Protein AF-A0MLC8-F1 (afdb_monomer)

Secondary structure (DSSP, 8-state):
-TTS-----S---EEEE--S-SS-B-TT---EEEETTEEEE-----EEEEE-TTT--EEEES-S-B-TT-EEEE-

Structure (mmCIF, N/CA/C/O backbone):
data_AF-A0MLC8-F1
#
_entry.id   AF-A0MLC8-F1
#
loop_
_atom_site.group_PDB
_atom_site.id
_atom_site.type_symbol
_atom_site.label_atom_id
_atom_site.label_alt_id
_atom_site.label_comp_id
_atom_site.label_asym_id
_atom_site.label_entity_id
_atom_site.label_seq_id
_atom_site.pdbx_PDB_ins_code
_atom_site.Cartn_x
_atom_site.Cartn_y
_atom_site.Cartn_z
_atom_site.occupancy
_atom_site.B_iso_or_equiv
_atom_site.auth_seq_id
_atom_site.auth_comp_id
_atom_site.auth_asym_id
_atom_site.auth_atom_id
_atom_site.pdbx_PDB_model_num
ATOM 1 N N . SER A 1 1 ? 12.843 -23.390 -5.560 1.00 57.38 1 SER A N 1
ATOM 2 C CA . SER A 1 1 ? 13.018 -22.323 -6.566 1.00 57.38 1 SER A CA 1
ATOM 3 C C . SER A 1 1 ? 13.021 -22.746 -8.027 1.00 57.38 1 SER A C 1
ATOM 5 O O . SER A 1 1 ? 12.485 -21.981 -8.804 1.00 57.38 1 SER A O 1
ATOM 7 N N . LYS A 1 2 ? 13.584 -23.888 -8.470 1.00 68.81 2 LYS A N 1
ATOM 8 C 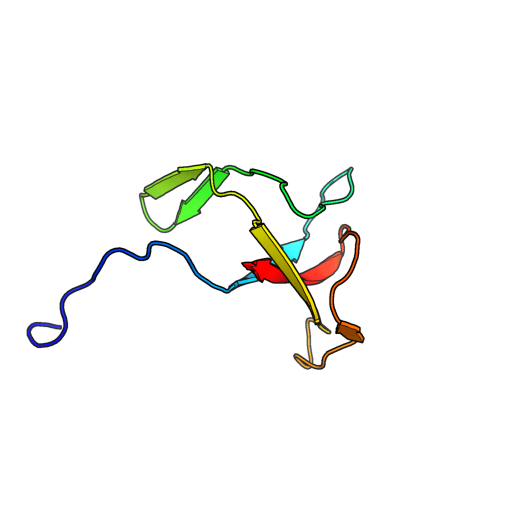CA . LYS A 1 2 ? 13.545 -24.233 -9.917 1.00 68.81 2 LYS A CA 1
ATOM 9 C C . LYS A 1 2 ? 12.158 -24.631 -10.447 1.00 68.81 2 LYS A C 1
ATOM 11 O O . LYS A 1 2 ? 11.914 -24.484 -11.635 1.00 68.81 2 LYS A O 1
ATOM 16 N N . ASN A 1 3 ? 11.271 -25.103 -9.570 1.00 84.25 3 ASN A N 1
ATOM 17 C CA . ASN A 1 3 ? 9.944 -25.594 -9.959 1.00 84.25 3 ASN A CA 1
ATOM 18 C C . ASN A 1 3 ? 8.853 -24.512 -9.947 1.00 84.25 3 ASN A C 1
ATOM 20 O O . ASN A 1 3 ? 7.735 -24.798 -10.356 1.00 84.25 3 ASN A O 1
ATOM 24 N N . ASP A 1 4 ? 9.166 -23.299 -9.484 1.00 87.75 4 ASP A N 1
ATOM 25 C CA . ASP A 1 4 ? 8.224 -22.178 -9.482 1.00 87.75 4 ASP A CA 1
ATOM 26 C C . ASP A 1 4 ? 8.989 -20.860 -9.691 1.00 87.75 4 ASP A C 1
ATOM 28 O O . ASP A 1 4 ? 9.477 -20.261 -8.726 1.00 87.75 4 ASP A O 1
ATOM 32 N N . PRO A 1 5 ? 9.242 -20.477 -10.956 1.00 90.88 5 PRO A N 1
ATOM 33 C CA . PRO A 1 5 ? 9.934 -19.235 -11.268 1.00 90.88 5 PRO A CA 1
ATOM 34 C C . PRO A 1 5 ? 9.055 -18.020 -10.945 1.00 90.88 5 PRO A C 1
ATOM 36 O O . PRO A 1 5 ? 7.832 -18.076 -11.072 1.00 90.88 5 PRO A O 1
ATOM 39 N N . ALA A 1 6 ? 9.691 -16.904 -10.576 1.00 89.25 6 ALA A N 1
ATOM 40 C CA . ALA A 1 6 ? 9.003 -15.634 -10.363 1.00 89.25 6 ALA A CA 1
ATOM 41 C C . ALA A 1 6 ? 8.283 -15.177 -11.642 1.00 89.25 6 ALA A C 1
ATOM 43 O O . ALA A 1 6 ? 8.805 -15.336 -12.748 1.00 89.25 6 ALA A O 1
ATOM 44 N N . ARG A 1 7 ? 7.090 -14.602 -11.479 1.00 90.00 7 ARG A N 1
ATOM 45 C CA . ARG A 1 7 ? 6.250 -14.099 -12.571 1.00 90.00 7 ARG A CA 1
ATOM 46 C C . ARG A 1 7 ? 5.915 -12.637 -12.332 1.00 90.00 7 ARG A C 1
ATOM 48 O O . ARG A 1 7 ? 5.916 -12.179 -11.191 1.00 90.00 7 ARG A O 1
ATOM 55 N N . GLU A 1 8 ? 5.623 -11.928 -13.412 1.00 90.12 8 GLU A N 1
ATOM 56 C CA . GLU A 1 8 ? 5.057 -10.587 -13.325 1.00 90.12 8 GLU A CA 1
ATOM 57 C C . GLU A 1 8 ? 3.638 -10.629 -12.742 1.00 90.12 8 GLU A C 1
ATOM 59 O O . GLU A 1 8 ? 2.899 -11.599 -12.925 1.00 90.12 8 GLU A O 1
ATOM 64 N N . ALA A 1 9 ? 3.269 -9.567 -12.031 1.00 88.62 9 ALA A N 1
ATOM 65 C CA . ALA A 1 9 ? 1.917 -9.343 -11.544 1.00 88.62 9 ALA A CA 1
ATOM 66 C C . ALA A 1 9 ? 1.353 -8.109 -12.257 1.00 88.62 9 ALA A C 1
ATOM 68 O O . ALA A 1 9 ? 2.002 -7.064 -12.267 1.00 88.62 9 ALA A O 1
ATOM 69 N N . GLY A 1 10 ? 0.168 -8.231 -12.864 1.00 88.94 10 GLY A N 1
ATOM 70 C CA . GLY A 1 10 ? -0.527 -7.090 -13.475 1.00 88.94 10 GLY A CA 1
ATOM 71 C C . GLY A 1 10 ? -1.145 -6.158 -12.430 1.00 88.94 10 GLY A C 1
ATOM 72 O O . GLY A 1 10 ? -1.092 -4.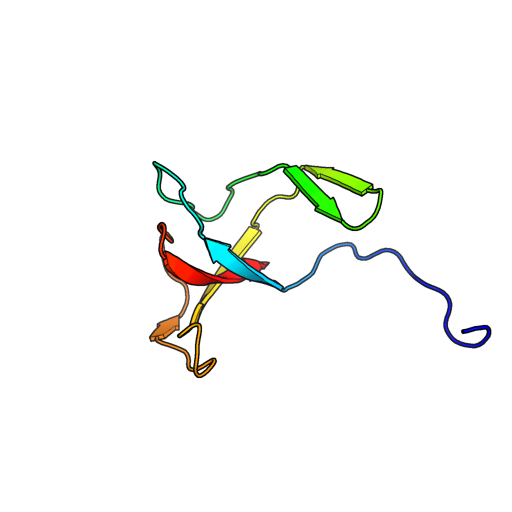939 -12.561 1.00 88.94 10 GLY A O 1
ATOM 73 N N . ASP A 1 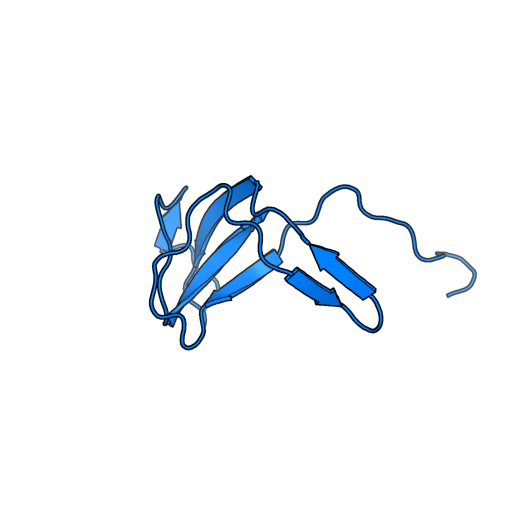11 ? -1.673 -6.746 -11.361 1.00 92.94 11 ASP A N 1
ATOM 74 C CA . ASP A 1 11 ? -2.190 -6.076 -10.176 1.00 92.94 11 ASP A CA 1
ATOM 75 C C . ASP A 1 11 ? -1.851 -6.902 -8.932 1.00 92.94 11 ASP A C 1
ATOM 77 O O . ASP A 1 11 ? -1.590 -8.106 -9.013 1.00 92.94 11 ASP A O 1
ATOM 81 N N . PHE A 1 12 ? -1.827 -6.252 -7.773 1.00 93.44 12 PHE A N 1
ATOM 82 C CA . PHE A 1 12 ? -1.631 -6.924 -6.498 1.00 93.44 12 PHE A CA 1
ATOM 83 C C . PHE A 1 12 ? -2.447 -6.230 -5.418 1.00 93.44 12 PHE A C 1
ATOM 85 O O . PHE A 1 12 ? -2.683 -5.029 -5.462 1.00 93.44 12 PHE A O 1
ATOM 92 N N . THR A 1 13 ? -2.866 -6.998 -4.420 1.00 94.50 13 THR A N 1
ATOM 93 C CA . THR A 1 13 ? -3.530 -6.460 -3.237 1.00 94.50 13 THR A CA 1
ATOM 94 C C . THR A 1 13 ? -2.543 -6.456 -2.080 1.00 94.50 13 THR A C 1
ATOM 96 O O . THR A 1 13 ? -1.923 -7.479 -1.791 1.00 94.50 13 THR A O 1
ATOM 99 N N . ALA A 1 14 ? -2.389 -5.314 -1.415 1.00 93.81 14 ALA A N 1
ATOM 100 C CA . ALA A 1 14 ? -1.432 -5.147 -0.330 1.00 93.81 14 ALA A CA 1
ATOM 101 C C . ALA A 1 14 ? -2.022 -4.383 0.854 1.00 93.81 14 ALA A C 1
ATOM 103 O O . ALA A 1 14 ? -2.867 -3.500 0.708 1.00 93.81 14 ALA A O 1
ATOM 104 N N . GLN A 1 15 ? -1.519 -4.700 2.046 1.00 93.50 15 GLN A N 1
ATOM 105 C CA . GLN A 1 15 ? -1.730 -3.871 3.223 1.00 93.50 15 GLN A CA 1
ATOM 106 C C . GLN A 1 15 ? -0.821 -2.645 3.152 1.00 93.50 15 GLN A C 1
ATOM 108 O O . GLN A 1 15 ? 0.403 -2.749 3.208 1.00 93.50 15 GLN A O 1
ATOM 113 N N . VAL A 1 16 ? -1.436 -1.473 3.096 1.00 93.44 16 VAL A N 1
ATOM 114 C CA . VAL A 1 16 ? -0.772 -0.177 3.146 1.00 93.44 16 VAL A CA 1
ATOM 115 C C . VAL A 1 16 ? -0.944 0.400 4.546 1.00 93.44 16 VAL A C 1
ATOM 117 O O . VAL A 1 16 ? -2.047 0.438 5.094 1.00 93.44 16 VAL A O 1
ATOM 120 N N . ILE A 1 17 ? 0.159 0.849 5.142 1.00 93.94 17 ILE A N 1
ATOM 121 C CA . ILE A 1 17 ? 0.164 1.609 6.395 1.00 93.94 17 ILE A CA 1
ATOM 122 C C . ILE A 1 17 ? 0.658 3.009 6.060 1.00 93.94 17 ILE A C 1
ATOM 124 O O . ILE A 1 17 ? 1.792 3.181 5.614 1.00 93.94 17 ILE A O 1
ATOM 128 N N . VAL A 1 18 ? -0.193 4.012 6.262 1.00 93.38 18 VAL A N 1
ATOM 129 C CA . VAL A 1 18 ? 0.148 5.391 5.907 1.00 93.38 18 VAL A CA 1
ATOM 130 C C . VAL A 1 18 ? 0.993 6.004 7.017 1.00 93.38 18 VAL A C 1
ATOM 132 O O . VAL A 1 18 ? 0.543 6.154 8.155 1.00 93.38 18 VAL A O 1
ATOM 135 N N . LEU A 1 19 ? 2.217 6.388 6.673 1.00 91.81 19 LEU A N 1
ATOM 136 C CA . LEU A 1 19 ? 3.155 7.065 7.564 1.00 91.81 19 LEU A CA 1
ATOM 137 C C . LEU A 1 19 ? 3.294 8.529 7.156 1.00 91.81 19 LEU A C 1
ATOM 139 O O . LEU A 1 19 ? 3.337 8.802 5.962 1.00 91.81 19 LEU A O 1
ATOM 143 N N . ASN A 1 20 ? 3.413 9.432 8.138 1.00 90.94 20 ASN A N 1
ATOM 144 C CA . ASN A 1 20 ? 3.840 10.839 8.016 1.00 90.94 20 ASN A CA 1
ATOM 145 C C . ASN A 1 20 ? 3.498 11.544 6.683 1.00 90.94 20 ASN A C 1
ATOM 147 O O . ASN A 1 20 ? 4.316 12.275 6.128 1.00 90.94 20 ASN A O 1
ATOM 151 N N . HIS A 1 21 ? 2.286 11.339 6.172 1.00 89.50 21 HIS A N 1
ATOM 152 C CA . HIS A 1 21 ? 1.806 11.942 4.942 1.00 89.50 21 HIS A CA 1
ATOM 153 C C . HIS A 1 21 ? 0.948 13.168 5.296 1.00 89.50 21 HIS A C 1
ATOM 155 O O . HIS A 1 21 ? -0.008 13.027 6.069 1.00 89.50 21 HIS A O 1
ATOM 161 N N . PRO A 1 22 ? 1.267 14.368 4.773 1.00 89.00 22 PRO A N 1
ATOM 162 C CA . PRO A 1 22 ? 0.554 15.599 5.120 1.00 89.00 22 PRO A CA 1
ATOM 163 C C . PRO A 1 22 ? -0.860 15.678 4.520 1.00 89.00 22 PRO A C 1
ATOM 165 O O . PRO A 1 22 ? -1.629 16.557 4.899 1.00 89.00 22 PRO A O 1
ATOM 168 N N . GLY A 1 23 ? -1.201 14.786 3.585 1.00 90.81 23 GLY A N 1
ATOM 169 C CA . GLY A 1 23 ? -2.484 14.759 2.889 1.00 90.81 23 GLY A CA 1
ATOM 170 C C . GLY A 1 23 ? -3.357 13.548 3.218 1.00 90.81 23 GLY A C 1
ATOM 171 O O . GLY A 1 23 ? -3.058 12.730 4.091 1.00 90.81 23 GLY A O 1
ATOM 172 N N . GLN A 1 24 ? -4.449 13.442 2.467 1.00 92.31 24 GLN A N 1
ATOM 173 C CA . GLN A 1 24 ? -5.310 12.266 2.422 1.00 92.31 24 GLN A CA 1
ATOM 174 C C . GLN A 1 24 ? -5.051 11.511 1.118 1.00 92.31 24 GLN A C 1
ATOM 176 O O . GLN A 1 24 ? -4.909 12.123 0.059 1.00 92.31 24 GLN A O 1
ATOM 181 N N . ILE A 1 25 ? -5.003 10.186 1.196 1.00 94.25 25 ILE A N 1
ATOM 182 C CA . ILE A 1 25 ? -4.867 9.303 0.039 1.00 94.25 25 ILE A CA 1
ATOM 183 C C . ILE A 1 25 ? -6.258 8.797 -0.327 1.00 94.25 25 ILE A C 1
ATOM 185 O O . ILE A 1 25 ? -7.005 8.345 0.536 1.00 94.25 25 ILE A O 1
ATOM 189 N N . GLN A 1 26 ? -6.591 8.859 -1.609 1.00 94.19 26 GLN A N 1
ATOM 190 C CA . GLN A 1 26 ? -7.869 8.420 -2.164 1.00 94.19 26 GLN A CA 1
ATOM 191 C C . GLN A 1 26 ? -7.633 7.471 -3.340 1.00 94.19 26 GLN A C 1
ATOM 193 O O . GLN A 1 26 ? -6.522 7.411 -3.878 1.00 94.19 26 GLN A O 1
ATOM 198 N N . ALA A 1 27 ? -8.676 6.752 -3.758 1.00 94.00 27 ALA A N 1
ATOM 199 C CA . ALA A 1 27 ? -8.619 5.941 -4.969 1.00 94.00 27 ALA A CA 1
ATOM 200 C C . ALA A 1 27 ? -8.164 6.798 -6.168 1.00 94.00 27 ALA A C 1
ATOM 202 O O . ALA A 1 27 ? -8.606 7.932 -6.360 1.00 94.00 27 ALA A O 1
ATOM 203 N N . GLY A 1 28 ? -7.231 6.267 -6.949 1.00 92.81 28 GLY A N 1
ATOM 204 C CA . GLY A 1 28 ? -6.548 6.956 -8.038 1.00 92.81 28 GLY A CA 1
ATOM 205 C C . GLY A 1 28 ? -5.221 7.620 -7.662 1.00 92.81 28 GLY A C 1
ATOM 206 O O . GLY A 1 28 ? -4.505 8.059 -8.565 1.00 92.81 28 GLY A O 1
ATOM 207 N N . TYR A 1 29 ? -4.852 7.664 -6.377 1.00 93.69 29 TYR A N 1
ATOM 208 C CA . TYR A 1 29 ? -3.527 8.125 -5.957 1.00 93.69 29 TYR A CA 1
ATOM 209 C C . TYR A 1 29 ? -2.432 7.269 -6.600 1.00 93.69 29 TYR A C 1
ATOM 211 O O . TYR A 1 29 ? -2.524 6.045 -6.596 1.00 93.69 29 TYR A O 1
ATOM 219 N N . SER A 1 30 ? -1.421 7.912 -7.186 1.00 94.81 30 SER A N 1
ATOM 220 C CA . SER A 1 30 ? -0.391 7.224 -7.974 1.00 94.81 30 SER A CA 1
ATOM 221 C C . SER A 1 30 ? 1.018 7.497 -7.434 1.00 94.81 30 SER A C 1
ATOM 223 O O . SER A 1 30 ? 1.736 8.324 -8.001 1.00 94.81 30 SER A O 1
ATOM 225 N N . PRO A 1 31 ? 1.401 6.888 -6.296 1.00 93.38 31 PRO A N 1
ATOM 226 C CA . PRO A 1 31 ? 2.745 7.020 -5.753 1.00 93.38 31 PRO A CA 1
ATOM 227 C C . PRO A 1 31 ? 3.758 6.180 -6.536 1.00 93.38 31 PRO A C 1
ATOM 229 O O . PRO A 1 31 ? 3.413 5.274 -7.294 1.00 93.38 31 PRO A O 1
ATOM 232 N N . VAL A 1 32 ? 5.038 6.456 -6.300 1.00 95.19 32 VAL A N 1
ATOM 233 C CA . VAL A 1 32 ? 6.114 5.571 -6.7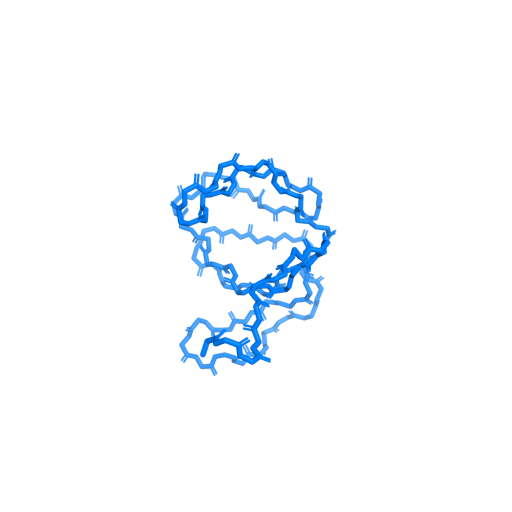44 1.00 95.19 32 VAL A CA 1
ATOM 234 C C . VAL A 1 32 ? 6.366 4.516 -5.676 1.00 95.19 32 VAL A C 1
ATOM 236 O O . VAL A 1 32 ? 6.476 4.844 -4.495 1.00 95.19 32 VAL A O 1
ATOM 239 N N . LEU A 1 33 ? 6.405 3.254 -6.093 1.00 93.75 33 LEU A N 1
ATOM 240 C CA . LEU A 1 33 ? 6.699 2.111 -5.247 1.00 93.75 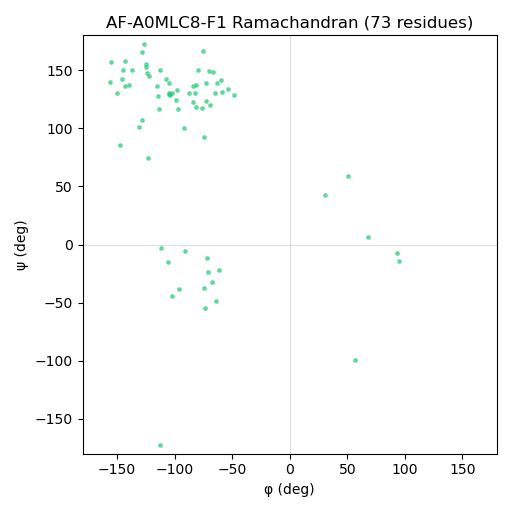33 LEU A CA 1
ATOM 241 C C . LEU A 1 33 ? 8.111 1.621 -5.528 1.00 93.75 33 LEU A C 1
ATOM 243 O O . LEU A 1 33 ? 8.474 1.327 -6.669 1.00 93.75 33 LEU A O 1
ATOM 247 N N . ASP A 1 34 ? 8.859 1.471 -4.444 1.00 94.50 34 ASP A N 1
ATOM 248 C CA . ASP A 1 34 ? 10.127 0.766 -4.421 1.00 94.50 34 ASP A CA 1
ATOM 249 C C . ASP A 1 34 ? 9.885 -0.667 -3.934 1.00 94.50 34 ASP A C 1
ATOM 251 O O . ASP A 1 34 ? 9.452 -0.895 -2.801 1.00 94.50 34 ASP A O 1
ATOM 255 N N . CYS A 1 35 ? 10.152 -1.651 -4.790 1.00 91.75 35 CYS A N 1
ATOM 256 C CA . CYS A 1 35 ? 10.060 -3.066 -4.446 1.00 91.75 35 CYS A CA 1
ATOM 257 C C . CYS A 1 35 ? 11.362 -3.770 -4.833 1.00 91.75 35 CYS A C 1
ATOM 259 O O . CYS A 1 35 ? 11.641 -3.983 -6.012 1.00 91.75 35 CYS A O 1
ATOM 261 N N . HIS A 1 36 ? 12.172 -4.137 -3.836 1.00 93.19 36 HIS A N 1
ATOM 262 C CA . HIS A 1 36 ? 13.532 -4.647 -4.033 1.00 93.19 36 HIS A CA 1
ATOM 263 C C . HIS A 1 36 ? 14.416 -3.661 -4.822 1.00 93.19 36 HIS A C 1
ATOM 265 O O . HIS A 1 36 ? 14.926 -2.711 -4.238 1.00 93.19 36 HIS A O 1
ATOM 271 N N . THR A 1 37 ? 14.601 -3.880 -6.123 1.00 94.94 37 THR A N 1
ATOM 272 C CA . THR A 1 37 ? 15.356 -3.010 -7.040 1.00 94.94 37 THR A CA 1
ATOM 273 C C . THR A 1 37 ? 14.457 -2.328 -8.070 1.00 94.94 37 THR A C 1
ATOM 275 O O . THR A 1 37 ? 14.944 -1.534 -8.873 1.00 94.94 37 THR A O 1
ATOM 278 N N . ALA A 1 38 ? 13.157 -2.636 -8.073 1.00 91.06 38 ALA A N 1
ATOM 279 C CA . ALA A 1 38 ? 12.182 -2.007 -8.947 1.00 91.06 38 ALA A CA 1
ATOM 280 C C . ALA A 1 38 ? 11.735 -0.663 -8.364 1.00 91.06 38 ALA A C 1
ATOM 282 O O . ALA A 1 38 ? 11.446 -0.576 -7.173 1.00 91.06 38 ALA A O 1
ATOM 283 N N . HIS A 1 39 ? 11.638 0.345 -9.229 1.00 94.31 39 HIS A N 1
ATOM 284 C CA . HIS A 1 39 ? 11.154 1.689 -8.922 1.00 94.31 39 HIS A CA 1
ATOM 285 C C . HIS A 1 39 ? 10.110 2.066 -9.974 1.00 94.31 39 HIS A C 1
ATOM 287 O O . HIS A 1 39 ? 10.456 2.348 -11.125 1.00 94.31 39 HIS A O 1
ATOM 293 N N . ILE A 1 40 ? 8.827 1.960 -9.625 1.00 93.31 40 ILE A N 1
ATOM 294 C CA . ILE A 1 40 ? 7.721 2.044 -10.589 1.00 93.31 40 ILE A CA 1
ATOM 295 C C . ILE A 1 40 ? 6.571 2.849 -9.987 1.00 93.31 40 ILE A C 1
ATOM 297 O O . ILE A 1 40 ? 6.211 2.666 -8.828 1.00 93.31 40 ILE A O 1
ATOM 301 N N . ALA A 1 41 ? 5.965 3.736 -10.776 1.00 94.06 41 ALA A N 1
ATOM 302 C CA . ALA A 1 41 ? 4.719 4.389 -10.391 1.00 94.06 41 ALA A CA 1
ATOM 303 C C . ALA A 1 41 ? 3.571 3.370 -10.404 1.00 94.06 41 ALA A C 1
ATOM 305 O O . ALA A 1 41 ? 3.264 2.798 -11.450 1.00 94.06 41 ALA A O 1
ATOM 306 N N . CYS A 1 42 ? 2.919 3.164 -9.263 1.00 93.75 42 CYS A N 1
ATOM 307 C CA . CYS A 1 42 ? 1.720 2.336 -9.174 1.00 93.75 42 CYS A CA 1
ATOM 308 C C . CYS A 1 42 ? 0.525 3.216 -8.844 1.00 93.75 42 CYS A C 1
ATOM 310 O O . CYS A 1 42 ? 0.655 4.231 -8.169 1.00 93.75 42 CYS A O 1
ATOM 312 N N . LYS A 1 43 ? -0.654 2.816 -9.310 1.00 95.06 43 LYS A N 1
ATOM 313 C CA . LYS A 1 43 ? -1.909 3.497 -9.011 1.00 95.06 43 LYS A CA 1
ATOM 314 C C . LYS A 1 43 ? -2.680 2.675 -7.996 1.00 95.06 43 LYS A C 1
ATOM 316 O O . LYS A 1 43 ? -2.884 1.491 -8.216 1.00 95.06 43 LYS A O 1
ATOM 321 N N . PHE A 1 44 ? -3.141 3.320 -6.933 1.00 94.00 44 PHE A N 1
ATOM 322 C CA . PHE A 1 44 ? -4.086 2.735 -5.990 1.00 94.00 44 PHE A CA 1
ATOM 323 C C . PHE A 1 44 ? -5.439 2.731 -6.694 1.00 94.00 44 PHE A C 1
ATOM 325 O O . PHE A 1 44 ? -6.123 3.757 -6.730 1.00 94.00 44 PHE A O 1
ATOM 332 N N . ALA A 1 45 ? -5.773 1.634 -7.363 1.00 93.94 45 ALA A N 1
ATOM 333 C CA . ALA A 1 45 ? -7.007 1.498 -8.116 1.00 93.94 45 ALA A CA 1
ATOM 334 C C . ALA A 1 45 ? -8.208 1.580 -7.172 1.00 93.94 45 ALA A C 1
ATOM 336 O O . ALA A 1 45 ? -9.123 2.368 -7.418 1.00 93.94 45 ALA A O 1
ATOM 337 N N . GLU A 1 46 ? -8.165 0.828 -6.071 1.00 94.12 46 GLU A N 1
ATOM 338 C CA . GLU A 1 46 ? -9.278 0.698 -5.133 1.00 94.12 46 GLU A CA 1
ATOM 339 C C . GLU A 1 46 ? -8.782 0.603 -3.684 1.00 94.12 46 GLU A C 1
AT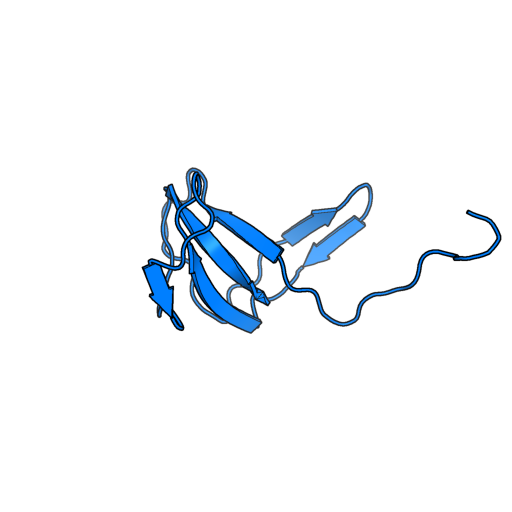OM 341 O O . GLU A 1 46 ? -7.843 -0.127 -3.361 1.00 94.12 46 GLU A O 1
ATOM 346 N N . LEU A 1 47 ? -9.444 1.332 -2.781 1.00 94.81 47 LEU A N 1
ATOM 347 C CA . LEU A 1 47 ? -9.267 1.171 -1.339 1.00 94.81 47 LEU A CA 1
ATOM 348 C C . LEU A 1 47 ? -10.318 0.165 -0.857 1.00 94.81 47 LEU A C 1
ATOM 350 O O . LEU A 1 47 ? -11.482 0.526 -0.709 1.00 94.81 47 LEU A O 1
ATOM 354 N N . ILE A 1 48 ? -9.925 -1.092 -0.648 1.00 94.50 48 ILE A N 1
ATOM 355 C CA . ILE A 1 48 ? -10.864 -2.199 -0.404 1.00 94.50 48 ILE A CA 1
ATOM 356 C C . ILE A 1 48 ? -11.455 -2.102 1.001 1.00 94.50 48 ILE A C 1
ATOM 358 O O . ILE A 1 48 ? -12.669 -2.095 1.182 1.00 94.50 48 ILE A O 1
ATOM 362 N N . GLN A 1 49 ? -10.595 -2.028 2.016 1.00 94.75 49 GLN A N 1
ATOM 363 C CA . GLN A 1 49 ? -11.037 -2.012 3.409 1.00 94.75 49 GLN A CA 1
ATOM 364 C C . GLN A 1 49 ? -10.002 -1.363 4.313 1.00 94.75 49 GLN A C 1
ATOM 366 O O . GLN A 1 49 ? -8.798 -1.591 4.188 1.00 94.75 49 GLN A O 1
ATOM 371 N N . LYS A 1 50 ? -10.469 -0.569 5.267 1.00 94.94 50 LYS A N 1
ATOM 372 C CA . LYS A 1 50 ? -9.658 -0.066 6.367 1.00 94.94 50 LYS A CA 1
ATOM 373 C C . LYS A 1 50 ? -9.581 -1.135 7.448 1.00 94.94 50 LYS A C 1
ATOM 375 O O . LYS A 1 50 ? -10.606 -1.670 7.868 1.00 94.94 50 LYS A O 1
ATOM 380 N N . ILE A 1 51 ? -8.374 -1.434 7.912 1.00 95.25 51 ILE A N 1
ATOM 381 C CA . ILE A 1 51 ? -8.122 -2.475 8.906 1.00 95.25 51 ILE A CA 1
ATOM 382 C C . ILE A 1 51 ? -7.375 -1.921 10.114 1.00 95.25 51 ILE A C 1
ATOM 384 O O . ILE A 1 51 ? -6.620 -0.951 10.032 1.00 95.25 51 ILE A O 1
ATOM 388 N N . ASP A 1 52 ? -7.575 -2.554 11.262 1.00 93.06 52 ASP A N 1
ATOM 389 C CA . ASP A 1 52 ? -6.770 -2.293 12.443 1.00 93.06 52 ASP A CA 1
ATOM 390 C C . ASP A 1 52 ? -5.367 -2.885 12.251 1.00 93.06 52 ASP A C 1
ATOM 392 O O . ASP A 1 52 ? -5.198 -4.085 12.032 1.00 93.06 52 ASP A O 1
ATOM 396 N N . ARG A 1 53 ? -4.334 -2.046 12.373 1.00 88.00 53 ARG A N 1
ATOM 397 C CA . ARG A 1 53 ? -2.937 -2.442 12.123 1.00 88.00 53 ARG A CA 1
ATOM 398 C C . ARG A 1 53 ? -2.404 -3.546 13.046 1.00 88.00 53 ARG A C 1
ATOM 400 O O . ARG A 1 53 ? -1.379 -4.137 12.731 1.00 88.00 53 ARG A O 1
ATOM 407 N N . ARG A 1 54 ? -3.007 -3.755 14.223 1.00 88.38 54 ARG A N 1
ATOM 408 C CA . ARG A 1 54 ? -2.537 -4.727 15.226 1.00 88.38 54 ARG A CA 1
ATOM 409 C C . ARG A 1 54 ? -3.273 -6.051 15.112 1.00 88.38 54 ARG A C 1
ATOM 411 O O . ARG A 1 54 ? -2.676 -7.097 15.324 1.00 88.38 54 ARG A O 1
ATOM 418 N N . THR A 1 55 ? -4.569 -5.992 14.832 1.00 90.12 55 THR A N 1
ATOM 419 C CA . THR A 1 55 ? -5.456 -7.160 14.862 1.00 90.12 55 THR A CA 1
ATOM 420 C C . THR A 1 55 ? -5.844 -7.657 13.475 1.00 90.12 55 THR A C 1
ATOM 422 O O . THR A 1 55 ? -6.364 -8.762 13.365 1.00 90.12 55 THR A O 1
ATOM 425 N N . GLY A 1 56 ? -5.630 -6.856 12.426 1.00 87.50 56 GLY A N 1
ATOM 426 C CA . GLY A 1 56 ? -6.054 -7.161 11.059 1.00 87.50 56 GLY A CA 1
ATOM 427 C C . GLY A 1 56 ? -7.572 -7.149 10.864 1.00 87.50 56 GLY A C 1
ATOM 428 O O . GLY A 1 56 ? -8.049 -7.510 9.793 1.00 87.50 56 GLY A O 1
ATOM 429 N N . LYS A 1 57 ? -8.344 -6.749 11.884 1.00 92.56 57 LYS A N 1
ATOM 430 C CA . LYS A 1 57 ? -9.804 -6.693 11.801 1.00 92.56 57 LYS A CA 1
ATOM 431 C C . LYS A 1 57 ? -10.246 -5.528 10.932 1.00 92.56 57 LYS A C 1
ATOM 433 O O . LYS A 1 57 ? -9.700 -4.431 11.031 1.00 92.56 57 LYS A O 1
ATOM 438 N N . GLU A 1 58 ? -11.259 -5.777 10.119 1.00 93.25 58 GLU A N 1
ATOM 439 C CA . GLU A 1 58 ? -11.914 -4.749 9.325 1.00 93.25 58 GLU A CA 1
ATOM 440 C C . GLU A 1 58 ? -12.613 -3.728 10.227 1.00 93.25 58 GLU A C 1
ATOM 442 O O . GLU A 1 58 ? -13.331 -4.085 11.162 1.00 93.25 58 GLU A O 1
ATOM 447 N N . ILE A 1 59 ? -12.350 -2.452 9.955 1.00 92.25 59 ILE A N 1
ATOM 448 C CA . ILE A 1 59 ? -12.975 -1.307 10.620 1.00 92.25 59 ILE A CA 1
ATOM 449 C C . ILE A 1 59 ? -14.052 -0.717 9.706 1.00 92.25 59 ILE A C 1
ATOM 451 O O . ILE A 1 59 ? -15.140 -0.391 10.169 1.00 92.25 59 ILE A O 1
ATOM 455 N N . GLU A 1 60 ? -13.742 -0.566 8.416 1.00 93.19 60 GLU A N 1
ATOM 456 C CA . GLU A 1 60 ? -14.613 0.078 7.433 1.00 93.19 60 GLU A CA 1
ATOM 457 C C . GLU A 1 60 ? -14.379 -0.522 6.042 1.00 93.19 60 GLU A C 1
ATOM 459 O O . GLU A 1 60 ? -13.235 -0.596 5.584 1.00 93.19 60 GLU A O 1
ATOM 464 N N . ALA A 1 61 ? -15.461 -0.902 5.363 1.00 93.75 61 ALA A N 1
ATOM 465 C CA . ALA A 1 61 ? -15.431 -1.365 3.979 1.00 93.75 61 ALA A CA 1
ATOM 466 C C . ALA A 1 61 ? -15.452 -0.171 3.012 1.00 93.75 61 ALA A C 1
ATOM 468 O O . ALA A 1 61 ? -16.255 0.746 3.182 1.00 93.75 61 ALA A O 1
ATOM 469 N N . ASN A 1 62 ? -14.627 -0.210 1.963 1.00 92.62 62 ASN A N 1
ATOM 470 C CA . ASN A 1 62 ? -14.537 0.804 0.905 1.00 92.62 62 ASN A CA 1
ATOM 471 C C . ASN A 1 62 ? -14.389 2.254 1.422 1.00 92.62 62 ASN A C 1
ATOM 473 O O . ASN A 1 62 ? -15.234 3.109 1.123 1.00 92.62 62 ASN A O 1
ATOM 477 N N . PRO A 1 63 ? -13.334 2.566 2.202 1.00 94.12 63 PRO A N 1
ATOM 478 C CA . PRO A 1 63 ? -13.136 3.914 2.723 1.00 94.12 63 PRO A CA 1
ATOM 479 C C . PRO A 1 63 ? -12.920 4.917 1.581 1.00 94.12 63 PRO A C 1
ATOM 481 O O . PRO A 1 63 ? -12.174 4.666 0.635 1.00 94.12 63 PRO A O 1
ATOM 484 N N . LYS A 1 64 ? -13.523 6.109 1.685 1.00 92.31 64 LYS A N 1
ATOM 485 C CA . LYS A 1 64 ? -13.358 7.170 0.667 1.00 92.31 64 LYS A CA 1
ATOM 486 C C . LYS A 1 64 ? -11.936 7.736 0.615 1.00 92.31 64 LYS A C 1
ATOM 488 O O . LYS A 1 64 ? -11.485 8.172 -0.440 1.00 92.31 64 LYS A O 1
ATOM 493 N N . HIS A 1 65 ? -11.261 7.780 1.760 1.00 92.75 65 HIS A N 1
ATOM 494 C CA . HIS A 1 65 ? -9.890 8.258 1.894 1.00 92.75 65 HIS A CA 1
ATOM 495 C C . HIS A 1 65 ? -9.218 7.631 3.121 1.00 92.75 65 HIS A C 1
ATOM 497 O O . HIS A 1 65 ? -9.888 7.247 4.079 1.00 92.75 65 HIS A O 1
ATOM 503 N N . ILE A 1 66 ? -7.887 7.578 3.115 1.00 93.69 66 ILE A N 1
ATOM 504 C CA . ILE A 1 66 ? -7.053 7.157 4.247 1.00 93.69 66 ILE A CA 1
ATOM 505 C C . ILE A 1 66 ? -6.049 8.256 4.600 1.00 93.69 66 ILE A C 1
ATOM 507 O O . ILE A 1 66 ? -5.600 9.011 3.734 1.00 93.69 66 ILE A O 1
ATOM 511 N N . LYS A 1 67 ? -5.703 8.368 5.883 1.00 94.25 67 LYS A N 1
ATOM 512 C CA . LYS A 1 67 ? -4.770 9.381 6.401 1.00 94.25 67 LYS A CA 1
ATOM 513 C C . LYS A 1 67 ? -3.638 8.742 7.200 1.00 94.25 67 LYS A C 1
ATOM 515 O O . LYS A 1 67 ? -3.668 7.553 7.504 1.00 94.25 67 LYS A O 1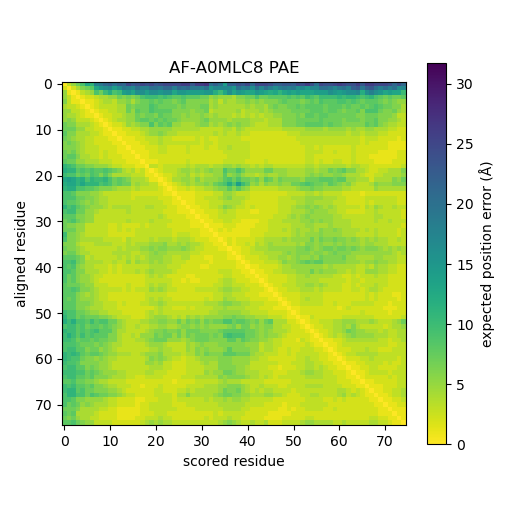
ATOM 520 N N . SER A 1 68 ? -2.656 9.555 7.577 1.00 94.31 68 SER A N 1
ATOM 521 C CA . SER A 1 68 ? -1.551 9.138 8.446 1.00 94.31 68 SER A CA 1
ATOM 522 C C . SER A 1 68 ? -2.030 8.386 9.692 1.00 94.31 68 SER A C 1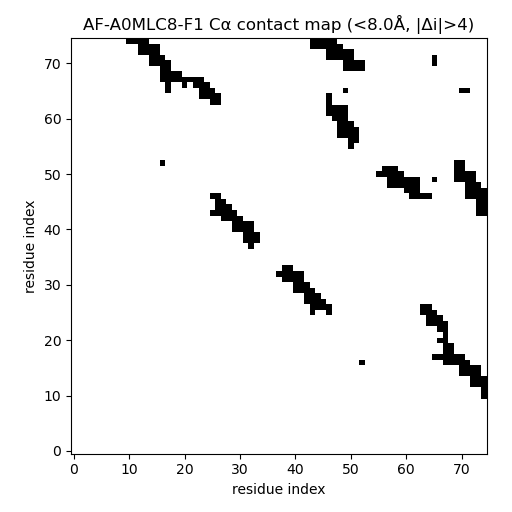
ATOM 524 O O . SER A 1 68 ? -2.888 8.871 10.430 1.00 94.31 68 SER A O 1
ATOM 526 N N . GLY A 1 69 ? -1.449 7.208 9.926 1.00 90.69 69 GLY A N 1
ATOM 527 C CA . GLY A 1 69 ? -1.784 6.304 11.027 1.00 90.69 69 GLY A CA 1
ATOM 528 C C . GLY A 1 69 ? -2.797 5.212 10.675 1.00 90.69 69 GLY A C 1
ATOM 529 O O . GLY A 1 69 ? -2.902 4.239 11.424 1.00 90.69 69 GLY A O 1
ATOM 530 N N . ASP A 1 70 ? -3.497 5.330 9.545 1.00 93.44 70 ASP A N 1
ATOM 531 C CA . ASP A 1 70 ? -4.444 4.315 9.095 1.00 93.44 70 ASP A CA 1
ATOM 532 C C . ASP A 1 70 ? -3.734 3.128 8.426 1.00 93.44 70 ASP A C 1
ATOM 534 O O . ASP A 1 70 ? -2.682 3.274 7.795 1.00 93.44 70 ASP A O 1
ATOM 538 N N . SER A 1 71 ? -4.346 1.947 8.539 1.00 95.19 71 SER A N 1
ATOM 539 C CA . SER A 1 71 ? -3.993 0.772 7.747 1.00 95.19 71 SER A CA 1
ATOM 540 C C . SER A 1 71 ? -5.163 0.392 6.851 1.00 95.19 71 SER A C 1
ATOM 542 O O . SER A 1 71 ? -6.320 0.425 7.270 1.00 95.19 71 SER A O 1
ATOM 544 N N . CYS A 1 72 ? -4.872 0.074 5.597 1.00 95.44 72 CYS A N 1
ATOM 545 C CA . CYS A 1 72 ? -5.876 -0.217 4.589 1.00 95.44 72 CYS A CA 1
ATOM 546 C C . CYS A 1 72 ? -5.363 -1.291 3.637 1.00 95.44 72 CYS A C 1
ATOM 548 O O . CYS A 1 72 ? -4.181 -1.316 3.310 1.00 95.44 72 CYS A O 1
ATOM 550 N N . ILE A 1 73 ? -6.246 -2.181 3.208 1.00 95.44 73 ILE A N 1
ATOM 551 C CA . ILE A 1 73 ? -5.995 -3.089 2.100 1.00 95.44 73 ILE A CA 1
ATOM 552 C C . ILE A 1 73 ? -6.318 -2.342 0.808 1.00 95.44 73 ILE A C 1
ATOM 554 O O . ILE A 1 73 ? -7.435 -1.851 0.632 1.00 95.44 73 ILE A O 1
ATOM 558 N N . VAL A 1 74 ? -5.331 -2.249 -0.073 1.00 94.88 74 VAL A N 1
ATOM 559 C CA . VAL A 1 74 ? -5.391 -1.497 -1.326 1.00 94.88 74 VAL A CA 1
ATOM 560 C C . VAL A 1 74 ? -5.102 -2.436 -2.485 1.00 94.88 74 VAL A C 1
ATOM 562 O O . VAL A 1 74 ? -4.288 -3.354 -2.349 1.00 94.88 74 VAL A O 1
ATOM 565 N N . LYS A 1 75 ? -5.770 -2.189 -3.606 1.00 93.44 75 LYS A N 1
ATOM 566 C CA . LYS A 1 75 ? -5.479 -2.779 -4.907 1.00 93.44 75 LYS A CA 1
ATOM 567 C C . LYS A 1 75 ? -4.946 -1.717 -5.859 1.00 93.44 75 LYS A C 1
ATOM 569 O O . LYS A 1 75 ? -5.500 -0.593 -5.842 1.00 93.44 75 LYS A O 1
#

Solvent-accessible surface area (backbone atoms only — not comparable to full-atom values): 4636 Å² total; per-residue (Å²): 108,91,90,62,72,92,74,90,71,96,73,65,77,45,82,45,71,40,66,95,46,98,60,73,49,40,66,64,43,63,53,75,44,78,56,97,89,46,77,45,79,45,58,34,66,39,45,54,30,30,29,41,85,88,77,69,44,78,76,41,76,53,50,78,59,50,41,56,7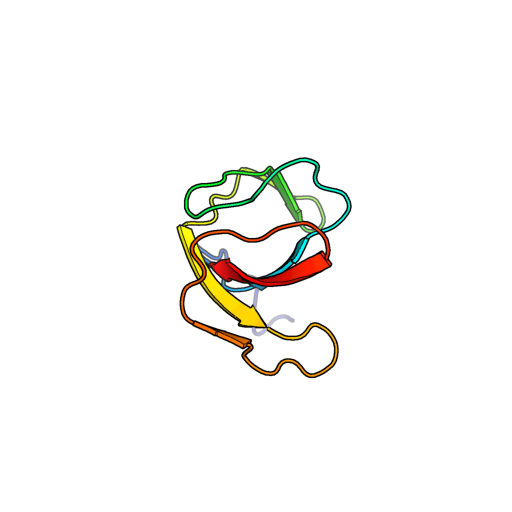8,41,26,31,37,32,51

Sequence (75 aa):
SKNDPAREAGDFTAQVIVLNHPGQIQAGYSPVLDCHTAHIACKFAELIQKIDRRTGKEIEANPKHIKSGDSCIVK

Foldseek 3Di:
DVVDDDDDDPDDKDKDAAAPDPDKAFQQDWDWDDDPNDTGTDGQNFFAFWADPPPRDTDGGGDGIDDHGTITITD

pLDDT: mean 91.9, std 5.36, range [57.38, 95.44]

Organism: NCBI:txid406270

Radius of gyration: 13.98 Å; Cα contacts (8 Å, |Δi|>4): 139; chains: 1; bounding box: 31×41×29 Å

Mean predicted aligned error: 4.36 Å

InterPro domains:
  IPR009001 Translation elongation factor EF1A/initiation factor IF2gamma, C-terminal [SSF50465] (9-75)
  IPR054696 GTP-eEF1A, C-terminal domain [PF22594] (11-75)

Nearest PDB structures (foldseek):
  9bdp-assembly1_EF1A  TM=9.884E-01  e=1.152E-07  Saccharomyces cerevisiae
  2b7c-assembly1_A  TM=9.739E-01  e=3.992E-07  Saccharomyces cerevisiae
  8g5z-assembly1_EF  TM=9.605E-01  e=3.010E-07  Homo sapiens
  4cxg-assembly1_A  TM=9.828E-01  e=3.876E-05  Oryctolagus cuniculus
  4d61-assembly1_i  TM=9.560E-01  e=6.912E-04  Homo sapiens